Protein AF-A0A093ND47-F1 (afdb_monomer_lite)

Radius of gyration: 17.13 Å; chains: 1; bounding box: 49×24×52 Å

Secondary structure (DSSP, 8-state):
---PPPHHHHHHHHHHHHHHHHHHHHHHHHHTSTT-HHHHHIIIIIT--TTT-SHHHHHHHHHHHHHHHHHHHHHTT--THHHHHHHHHHHHHHHHHHHH-GGGGG-HHHHHHHHHHHHHHHHHHHHIIIIIHHHHHH--

Organism: Pygoscelis adeliae (NCBI:txid9238)

InterPro domains:
  IPR019498 MENTAL domain [PF10457] (6-139)
  IPR019498 MENTAL domain [PS51439] (5-140)
  IPR051869 StAR-related Lipid Transfer (STARD3) [PTHR46121] (2-140)

Sequence (140 aa):
KRKAISDVRRTFCLFVTFDLLFISLLWIIELNTKDGIQKNLENEIIKYNFKTSFFDIFVLAFFRFFVLLLAYAIVKLRHWWVIAVTTLVSSAFLIVKVILSELLTKGAFGYLLPIVSFVIAWLETWFLDFKVLTQEAEEE

Structure (mmCIF, N/CA/C/O backbone):
data_AF-A0A093ND47-F1
#
_entry.id   AF-A0A093ND47-F1
#
loop_
_atom_site.group_PDB
_atom_site.id
_atom_site.type_symbol
_atom_site.label_atom_id
_atom_site.label_alt_id
_atom_site.label_comp_id
_atom_site.label_asym_id
_atom_site.label_entity_id
_atom_site.label_seq_id
_atom_site.pdbx_PDB_ins_code
_atom_site.Cartn_x
_atom_site.Cartn_y
_atom_site.Cartn_z
_atom_site.occupancy
_atom_site.B_iso_or_equiv
_atom_site.auth_seq_id
_atom_site.auth_comp_id
_atom_site.auth_asym_id
_atom_site.auth_atom_id
_atom_site.pdbx_PDB_model_num
ATOM 1 N N . LYS A 1 1 ? 32.074 -8.043 -17.447 1.00 40.38 1 LYS A N 1
ATOM 2 C CA . LYS A 1 1 ? 31.545 -6.855 -16.728 1.00 40.38 1 LYS A CA 1
ATOM 3 C C . LYS A 1 1 ? 3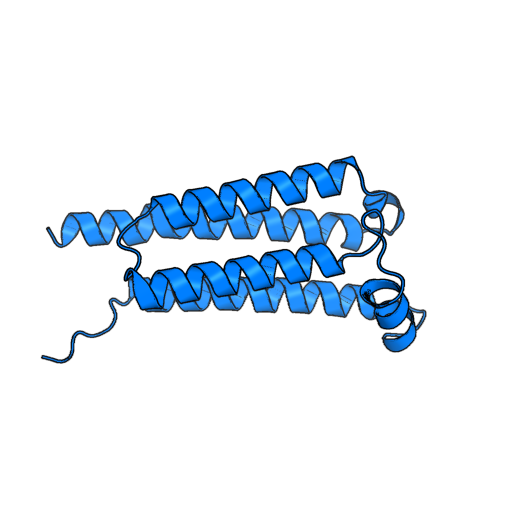0.308 -7.290 -15.949 1.00 40.38 1 LYS A C 1
ATOM 5 O O . LYS A 1 1 ? 29.340 -7.686 -16.586 1.00 40.38 1 LYS A O 1
ATOM 10 N N . ARG A 1 2 ? 30.353 -7.333 -14.607 1.00 41.53 2 ARG A N 1
ATOM 11 C CA . ARG A 1 2 ? 29.147 -7.597 -13.796 1.00 41.53 2 ARG A CA 1
ATOM 12 C C . ARG A 1 2 ? 28.144 -6.504 -14.164 1.00 41.53 2 ARG A C 1
ATOM 14 O O . ARG A 1 2 ? 28.503 -5.337 -14.047 1.00 41.53 2 ARG A O 1
ATOM 21 N N . LYS A 1 3 ? 26.967 -6.862 -14.686 1.00 48.31 3 LYS A N 1
ATOM 22 C CA . LYS A 1 3 ? 25.881 -5.900 -14.903 1.00 48.31 3 LYS A CA 1
ATOM 23 C C . LYS A 1 3 ? 25.541 -5.336 -13.528 1.00 48.31 3 LYS A C 1
ATOM 25 O O . LYS A 1 3 ? 24.894 -6.019 -12.739 1.00 48.31 3 LYS A O 1
ATOM 30 N N . ALA A 1 4 ? 26.079 -4.161 -13.211 1.00 49.47 4 ALA A N 1
ATOM 31 C CA . ALA A 1 4 ? 25.632 -3.399 -12.065 1.00 49.47 4 ALA A CA 1
ATOM 32 C C . ALA A 1 4 ? 24.121 -3.234 -12.242 1.00 49.47 4 ALA A C 1
ATOM 34 O O . ALA A 1 4 ? 23.652 -2.928 -13.339 1.00 49.47 4 ALA A O 1
ATOM 35 N N . ILE A 1 5 ? 23.353 -3.558 -11.206 1.00 56.06 5 ILE A N 1
ATOM 36 C CA . ILE A 1 5 ? 21.947 -3.174 -11.167 1.00 56.06 5 ILE A CA 1
ATOM 37 C C . ILE A 1 5 ? 21.921 -1.666 -11.441 1.00 56.06 5 ILE A C 1
ATOM 39 O O . ILE A 1 5 ? 22.585 -0.929 -10.718 1.00 56.06 5 ILE A O 1
ATOM 43 N N . SER A 1 6 ? 21.214 -1.244 -12.496 1.00 65.81 6 SER A N 1
ATOM 44 C CA . SER A 1 6 ? 21.048 0.176 -12.834 1.00 65.81 6 SER A CA 1
ATOM 45 C C . SER A 1 6 ? 20.580 0.936 -11.587 1.00 65.81 6 SER A C 1
ATOM 47 O O . SER A 1 6 ? 19.706 0.443 -10.866 1.00 65.81 6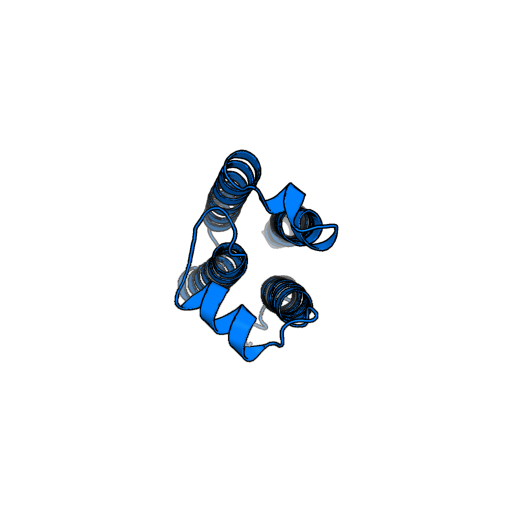 SER A O 1
ATOM 49 N N . ASP A 1 7 ? 21.180 2.090 -11.284 1.00 65.94 7 ASP A N 1
ATOM 50 C CA . ASP A 1 7 ? 20.918 2.862 -10.055 1.00 65.94 7 ASP A CA 1
ATOM 51 C C . ASP A 1 7 ? 19.428 3.190 -9.863 1.00 65.94 7 ASP A C 1
ATOM 53 O O . ASP A 1 7 ? 18.912 3.273 -8.743 1.00 65.94 7 ASP A O 1
ATOM 57 N N . VAL A 1 8 ? 18.700 3.238 -10.971 1.00 67.25 8 VAL A N 1
ATOM 58 C CA . VAL A 1 8 ? 17.248 3.358 -11.051 1.00 67.25 8 VAL A CA 1
ATOM 59 C C . VAL A 1 8 ? 16.522 2.231 -10.308 1.00 67.25 8 VAL A C 1
ATOM 61 O O . VAL A 1 8 ? 15.604 2.466 -9.525 1.00 67.25 8 VAL A O 1
ATOM 64 N N . ARG A 1 9 ? 16.979 0.991 -10.481 1.00 71.31 9 ARG A N 1
ATOM 65 C CA . ARG A 1 9 ? 16.365 -0.221 -9.915 1.00 71.31 9 ARG A CA 1
ATOM 66 C C . ARG A 1 9 ? 16.595 -0.338 -8.414 1.00 71.31 9 ARG A C 1
ATOM 68 O O . ARG A 1 9 ? 15.719 -0.800 -7.687 1.00 71.31 9 ARG A O 1
ATOM 75 N N . ARG A 1 10 ? 17.766 0.102 -7.942 1.00 75.62 10 ARG A N 1
ATOM 76 C CA . ARG A 1 10 ? 18.056 0.210 -6.504 1.00 75.62 10 ARG A CA 1
ATOM 77 C C . ARG A 1 10 ? 17.146 1.238 -5.853 1.00 75.62 10 ARG A C 1
ATOM 79 O O . ARG A 1 10 ? 16.608 0.968 -4.786 1.00 75.62 10 ARG A O 1
ATOM 86 N N . THR A 1 11 ? 16.947 2.371 -6.518 1.00 79.12 11 THR A N 1
ATOM 87 C CA . THR A 1 11 ? 16.075 3.432 -6.013 1.00 79.12 11 THR A CA 1
ATOM 88 C C . THR A 1 11 ? 14.612 2.988 -5.995 1.00 79.12 11 THR A C 1
ATOM 90 O O . THR A 1 11 ? 13.933 3.212 -5.001 1.00 79.12 11 THR A O 1
ATOM 93 N N . PHE A 1 12 ? 14.154 2.261 -7.021 1.00 77.75 12 PHE A N 1
ATOM 94 C CA . PHE A 1 12 ? 12.817 1.661 -7.047 1.00 77.75 12 PHE A CA 1
ATOM 95 C C . PHE A 1 12 ? 12.599 0.653 -5.912 1.00 77.75 12 PHE A C 1
ATOM 97 O O . PHE A 1 12 ? 11.641 0.773 -5.157 1.00 77.75 12 PHE A O 1
ATOM 104 N N . CYS A 1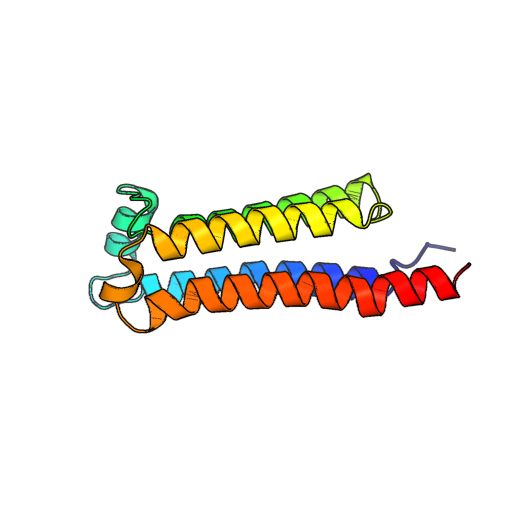 13 ? 13.507 -0.313 -5.739 1.00 79.81 13 CYS A N 1
ATOM 105 C CA . CYS A 1 13 ? 13.399 -1.303 -4.663 1.00 79.81 13 CYS A CA 1
ATOM 106 C C . CYS A 1 13 ? 13.425 -0.645 -3.274 1.00 79.81 13 CYS A C 1
ATOM 108 O O . CYS A 1 13 ? 12.659 -1.022 -2.388 1.00 79.81 13 CYS A O 1
ATOM 110 N N . LEU A 1 14 ? 14.267 0.377 -3.094 1.00 84.31 14 LEU A N 1
ATOM 111 C CA . LEU A 1 14 ? 14.309 1.162 -1.864 1.00 84.31 14 LEU A CA 1
ATOM 112 C C . LEU A 1 14 ? 12.979 1.879 -1.615 1.00 84.31 14 LEU A C 1
ATOM 114 O O . LEU A 1 14 ? 12.495 1.862 -0.489 1.00 84.31 14 LEU A O 1
ATOM 118 N N . PHE A 1 15 ? 12.368 2.448 -2.653 1.00 83.50 15 PHE A N 1
ATOM 119 C CA . PHE A 1 15 ? 11.086 3.137 -2.547 1.00 83.50 15 PHE A CA 1
ATOM 120 C C . PHE A 1 15 ? 9.936 2.178 -2.206 1.00 83.50 15 PHE A C 1
ATOM 122 O O . PHE A 1 15 ? 9.180 2.439 -1.277 1.00 83.50 15 PHE A O 1
ATOM 129 N N . VAL A 1 16 ? 9.861 1.028 -2.879 1.00 83.50 16 VAL A N 1
ATOM 130 C CA . VAL A 1 16 ? 8.856 -0.017 -2.609 1.00 83.50 16 VAL A CA 1
ATOM 131 C C . VAL A 1 16 ? 9.032 -0.609 -1.202 1.00 83.50 16 VAL A C 1
ATOM 133 O O . VAL A 1 16 ? 8.062 -0.892 -0.505 1.00 83.50 16 VAL A O 1
ATOM 136 N N . THR A 1 17 ? 10.275 -0.749 -0.731 1.00 87.81 17 THR A N 1
ATOM 137 C CA . THR A 1 17 ? 10.553 -1.153 0.660 1.00 87.81 17 THR A CA 1
ATOM 138 C C . THR A 1 17 ? 10.140 -0.064 1.651 1.00 87.81 17 THR A C 1
ATOM 140 O O . THR A 1 17 ? 9.578 -0.366 2.703 1.00 87.81 17 THR A O 1
ATOM 143 N N . PHE A 1 18 ? 10.411 1.203 1.328 1.00 87.94 18 PHE A N 1
ATOM 144 C CA . PHE A 1 18 ? 10.022 2.344 2.150 1.00 87.94 18 PHE A CA 1
ATOM 145 C C . PHE A 1 18 ? 8.501 2.438 2.298 1.00 87.94 18 PHE A C 1
ATOM 147 O O . PHE A 1 18 ? 8.034 2.649 3.411 1.00 87.94 18 PHE A O 1
ATOM 154 N N . ASP A 1 19 ? 7.741 2.212 1.225 1.00 88.31 19 ASP A N 1
ATOM 155 C CA . ASP A 1 19 ? 6.280 2.143 1.266 1.00 88.31 19 ASP A CA 1
ATOM 156 C C . ASP A 1 19 ? 5.781 1.118 2.297 1.00 88.31 19 ASP A C 1
ATOM 158 O O . ASP A 1 19 ? 5.048 1.476 3.223 1.00 88.31 19 ASP A O 1
ATOM 162 N N . LEU A 1 20 ? 6.248 -0.133 2.201 1.00 90.50 20 LEU A N 1
ATOM 163 C CA . LEU A 1 20 ? 5.862 -1.186 3.140 1.00 90.50 20 LEU A CA 1
ATOM 164 C C . LEU A 1 20 ? 6.197 -0.794 4.582 1.00 90.50 20 LEU A C 1
ATOM 166 O O . LEU A 1 20 ? 5.354 -0.933 5.469 1.00 90.50 20 LEU A O 1
ATOM 170 N N . LEU A 1 21 ? 7.410 -0.291 4.828 1.00 90.81 21 LEU A N 1
ATOM 171 C CA . LEU A 1 21 ? 7.839 0.124 6.164 1.00 90.81 21 LEU A CA 1
ATOM 172 C C . LEU A 1 21 ? 7.009 1.296 6.694 1.00 90.81 21 LEU A C 1
ATOM 174 O O . LEU A 1 21 ? 6.660 1.308 7.873 1.00 90.81 21 LEU A O 1
ATOM 178 N N . PHE A 1 22 ? 6.664 2.259 5.842 1.00 89.62 22 PHE A N 1
ATOM 179 C CA . PHE A 1 22 ? 5.908 3.439 6.241 1.00 89.62 22 PHE A CA 1
ATOM 180 C C . PHE A 1 22 ? 4.452 3.100 6.568 1.00 89.62 22 PHE A C 1
ATOM 182 O O . PHE A 1 22 ? 3.947 3.515 7.611 1.00 89.62 22 PHE A O 1
ATOM 189 N N . ILE A 1 23 ? 3.799 2.277 5.741 1.00 89.12 23 ILE A N 1
ATOM 190 C CA . ILE A 1 23 ? 2.448 1.775 6.025 1.00 89.12 23 ILE A CA 1
ATOM 191 C C . ILE A 1 23 ? 2.446 0.908 7.286 1.00 89.12 23 ILE A C 1
ATOM 193 O O . ILE A 1 23 ? 1.570 1.077 8.132 1.00 89.12 23 ILE A O 1
ATOM 197 N N . SER A 1 24 ? 3.455 0.049 7.466 1.00 89.44 24 SER A N 1
ATOM 198 C CA . SER A 1 24 ? 3.622 -0.742 8.695 1.00 89.44 24 SER A CA 1
ATOM 199 C C . SER A 1 24 ? 3.752 0.145 9.929 1.00 89.44 24 SER A C 1
ATOM 201 O O . SER A 1 24 ? 3.124 -0.119 10.949 1.00 89.44 24 SER A O 1
ATOM 203 N N . LEU A 1 25 ? 4.555 1.208 9.846 1.00 89.56 25 LEU A N 1
ATOM 204 C CA . LEU A 1 25 ? 4.769 2.136 10.951 1.00 89.56 25 LEU A CA 1
ATOM 205 C C . LEU A 1 25 ? 3.466 2.845 11.336 1.00 89.56 25 LEU A C 1
ATOM 207 O O . LEU A 1 25 ? 3.113 2.866 12.512 1.00 89.56 25 LEU A O 1
ATOM 211 N N . LEU A 1 26 ? 2.736 3.389 10.358 1.00 87.19 26 LEU A N 1
ATOM 212 C CA . LEU A 1 26 ? 1.452 4.052 10.603 1.00 87.19 26 LEU A CA 1
ATOM 213 C C . LEU A 1 26 ? 0.416 3.092 11.195 1.00 87.19 26 LEU A C 1
ATOM 215 O O . LEU A 1 26 ? -0.311 3.462 12.114 1.00 87.19 26 LEU A O 1
ATOM 219 N N . TRP A 1 27 ? 0.393 1.853 10.711 1.00 87.44 27 TRP A N 1
ATOM 220 C CA . TRP A 1 27 ? -0.465 0.796 11.231 1.00 87.44 27 TRP A CA 1
ATOM 221 C C . TRP A 1 27 ? -0.141 0.448 12.694 1.00 87.44 27 TRP A C 1
ATOM 223 O O . TRP A 1 27 ? -1.033 0.405 13.538 1.00 87.44 27 TRP A O 1
ATOM 233 N N . ILE A 1 28 ? 1.143 0.299 13.034 1.00 85.19 28 ILE A N 1
ATOM 234 C CA . ILE A 1 28 ? 1.594 0.051 14.413 1.00 85.19 28 ILE A CA 1
ATOM 235 C C . ILE A 1 28 ? 1.265 1.234 15.340 1.00 85.19 28 ILE A C 1
ATOM 237 O O . ILE A 1 28 ? 0.916 1.020 16.502 1.00 85.19 28 ILE A O 1
ATOM 241 N N . ILE A 1 29 ? 1.362 2.475 14.854 1.00 84.56 29 ILE A N 1
ATOM 242 C CA . ILE A 1 29 ? 0.995 3.670 15.631 1.00 84.56 29 ILE A CA 1
ATOM 243 C C . ILE A 1 29 ? -0.505 3.667 15.952 1.00 84.56 29 ILE A C 1
ATOM 245 O O . ILE A 1 29 ? -0.873 3.924 17.097 1.00 84.56 29 ILE A O 1
ATOM 249 N N . GLU A 1 30 ? -1.360 3.317 14.990 1.00 81.38 30 GLU A N 1
ATOM 250 C CA . GLU A 1 30 ? -2.808 3.192 15.215 1.00 81.38 30 GLU A CA 1
ATOM 251 C C . GLU A 1 30 ? -3.131 2.094 16.244 1.00 81.38 30 GLU A C 1
ATOM 253 O O . GLU A 1 30 ? -3.944 2.277 17.159 1.00 81.38 30 GLU A O 1
ATOM 258 N N . LEU A 1 31 ? -2.414 0.970 16.170 1.00 81.25 31 LEU A N 1
ATOM 259 C CA . LEU A 1 31 ? -2.502 -0.111 17.150 1.00 81.25 31 LEU A CA 1
ATOM 260 C C . LEU A 1 31 ? -2.069 0.313 18.562 1.00 81.25 31 LEU A C 1
ATOM 262 O O . LEU A 1 31 ? -2.563 -0.254 19.538 1.00 81.25 31 LEU A O 1
ATOM 266 N N . ASN A 1 32 ? -1.188 1.310 18.692 1.00 82.38 32 ASN A N 1
ATOM 267 C CA . ASN A 1 32 ? -0.682 1.824 19.970 1.00 82.38 32 ASN A CA 1
ATOM 268 C C . ASN A 1 32 ? -1.678 2.731 20.723 1.00 82.38 32 ASN A C 1
ATOM 270 O O . ASN A 1 32 ? -1.345 3.296 21.763 1.00 82.38 32 ASN A O 1
ATOM 274 N N . THR A 1 33 ? -2.913 2.868 20.243 1.00 76.50 33 THR A N 1
ATOM 275 C CA . THR A 1 33 ? -3.965 3.594 20.966 1.00 76.50 33 THR A CA 1
ATOM 276 C C . THR A 1 33 ? -4.285 2.976 22.344 1.00 76.50 33 THR A C 1
ATOM 278 O O . THR A 1 33 ? -3.874 1.864 22.686 1.00 76.50 33 THR A O 1
ATOM 281 N N . LYS A 1 34 ? -4.987 3.755 23.184 1.00 57.00 34 LYS A N 1
ATOM 282 C CA . LYS A 1 34 ? -5.037 3.649 24.661 1.00 57.00 34 LYS A CA 1
ATOM 283 C C . LYS A 1 34 ? -5.407 2.278 25.259 1.00 57.00 34 LYS A C 1
ATOM 285 O O . LYS A 1 34 ? -5.086 2.049 26.421 1.00 57.00 34 LYS A O 1
ATOM 290 N N . ASP A 1 35 ? -6.034 1.378 24.504 1.00 67.69 35 ASP A N 1
ATOM 291 C CA . ASP A 1 35 ? -6.521 0.079 24.999 1.00 67.69 35 ASP A CA 1
ATOM 292 C C . ASP A 1 35 ? -5.475 -1.054 24.964 1.00 67.69 35 ASP A C 1
ATOM 294 O O . ASP A 1 35 ? -5.739 -2.173 25.422 1.00 67.69 35 ASP A O 1
ATOM 298 N N . GLY A 1 36 ? -4.260 -0.752 24.493 1.00 75.50 36 GLY A N 1
ATOM 299 C CA . GLY A 1 36 ? -3.115 -1.658 24.486 1.00 75.50 36 GLY A CA 1
ATOM 300 C C . GLY A 1 36 ? -2.972 -2.443 23.180 1.00 75.50 36 GLY A C 1
ATOM 301 O O . GLY A 1 36 ? -3.934 -2.999 22.647 1.00 75.50 36 GLY A O 1
ATOM 302 N N . ILE A 1 37 ? -1.726 -2.541 22.703 1.00 80.00 37 ILE A N 1
ATOM 303 C CA . ILE A 1 37 ? -1.374 -3.094 21.382 1.00 80.00 37 ILE A CA 1
ATOM 304 C C . ILE A 1 37 ? -1.955 -4.497 21.175 1.00 80.00 37 ILE A C 1
ATOM 306 O O . ILE A 1 37 ? -2.496 -4.786 20.116 1.00 80.00 37 ILE A O 1
ATOM 310 N N . GLN A 1 38 ? -1.885 -5.369 22.185 1.00 78.31 38 GLN A N 1
ATOM 311 C CA . GLN A 1 38 ? -2.300 -6.768 22.048 1.00 78.31 38 GLN A CA 1
ATOM 312 C C . GLN A 1 38 ? -3.808 -6.922 21.797 1.00 78.31 38 GLN A C 1
ATOM 314 O O . GLN A 1 38 ? -4.200 -7.719 20.949 1.00 78.31 38 GLN A O 1
ATOM 319 N N . LYS A 1 39 ? -4.653 -6.141 22.484 1.00 78.12 39 LYS A N 1
ATOM 320 C CA . LYS A 1 39 ? -6.114 -6.186 22.297 1.00 78.12 39 LYS A CA 1
ATOM 321 C C . LYS A 1 39 ? -6.528 -5.591 20.956 1.00 78.12 39 LYS A C 1
ATOM 323 O O . LYS A 1 39 ? -7.417 -6.126 20.296 1.00 78.12 39 LYS A O 1
ATOM 328 N N . ASN A 1 40 ? -5.877 -4.506 20.545 1.00 79.56 40 ASN A N 1
ATOM 329 C CA . ASN A 1 40 ? -6.124 -3.897 19.243 1.00 79.56 40 ASN A CA 1
ATOM 330 C C . ASN A 1 40 ? -5.680 -4.808 18.100 1.00 79.56 40 ASN A C 1
ATOM 332 O O . ASN A 1 40 ? -6.416 -4.960 17.132 1.00 79.56 40 ASN A O 1
ATOM 336 N N . LEU A 1 41 ? -4.540 -5.479 18.251 1.00 80.38 41 LEU A N 1
ATOM 337 C CA . LEU A 1 41 ? -4.021 -6.424 17.268 1.00 80.38 41 LEU A CA 1
ATOM 338 C C . LEU A 1 41 ? -4.910 -7.669 17.154 1.00 80.38 41 LEU A C 1
ATOM 340 O O . LEU A 1 41 ? -5.217 -8.108 16.050 1.00 80.38 41 LEU A O 1
ATOM 344 N N . GLU A 1 42 ? -5.397 -8.202 18.277 1.00 80.62 42 GLU A N 1
ATOM 345 C CA . GLU A 1 42 ? -6.398 -9.272 18.272 1.00 80.62 42 GLU A CA 1
ATOM 346 C C . GLU A 1 42 ? -7.697 -8.818 17.589 1.00 80.62 42 GLU A C 1
ATOM 348 O O . GLU A 1 42 ? -8.249 -9.537 16.758 1.00 80.62 42 GLU A O 1
ATOM 353 N N . ASN A 1 43 ? -8.172 -7.601 17.848 1.00 78.62 43 ASN A N 1
ATOM 354 C CA . ASN A 1 43 ? -9.366 -7.098 17.175 1.00 78.62 43 ASN A CA 1
ATOM 355 C C . ASN A 1 43 ? -9.149 -6.844 15.675 1.00 78.62 43 ASN A C 1
ATOM 357 O O . ASN A 1 43 ? -10.062 -7.075 14.889 1.00 78.62 43 ASN A O 1
ATOM 361 N N . GLU A 1 44 ? -7.969 -6.394 15.256 1.00 80.12 44 GLU A N 1
ATOM 362 C CA . GLU A 1 44 ? -7.689 -6.133 13.844 1.00 80.12 44 GLU A CA 1
ATOM 363 C C . GLU A 1 44 ? -7.424 -7.389 13.018 1.00 80.12 44 GLU A C 1
ATOM 365 O O . GLU A 1 44 ? -7.848 -7.438 11.860 1.00 80.12 44 GLU A O 1
ATOM 370 N N . ILE A 1 45 ? -6.734 -8.379 13.595 1.00 81.44 45 ILE A N 1
ATOM 371 C CA . ILE A 1 45 ? -6.317 -9.603 12.900 1.00 81.44 45 ILE A CA 1
ATOM 372 C C . ILE A 1 45 ? -7.316 -10.740 13.139 1.00 81.44 45 ILE A C 1
ATOM 374 O O . ILE A 1 45 ? -7.738 -11.393 12.189 1.00 81.44 45 ILE A O 1
ATOM 378 N N . ILE A 1 46 ? -7.706 -10.993 14.394 1.00 77.81 46 ILE A N 1
ATOM 379 C CA . ILE A 1 46 ? -8.561 -12.137 14.764 1.00 77.81 46 ILE A CA 1
ATOM 380 C C . ILE A 1 46 ? -10.042 -11.783 14.602 1.00 77.81 46 ILE A C 1
ATOM 382 O O . ILE A 1 46 ? -10.795 -12.563 14.024 1.00 77.81 46 ILE A O 1
ATOM 386 N N . LYS A 1 47 ? -10.473 -10.594 15.046 1.00 80.19 47 LYS A N 1
ATOM 387 C CA . LYS A 1 47 ? -11.838 -10.081 14.792 1.00 80.19 47 LYS A CA 1
ATOM 388 C C . LYS A 1 47 ? -11.887 -9.160 13.579 1.00 80.19 47 LYS A C 1
ATOM 390 O O . LYS A 1 47 ? -12.582 -8.141 13.585 1.00 80.19 47 LYS A O 1
ATOM 395 N N . TYR A 1 48 ? -11.143 -9.543 12.547 1.00 78.75 48 TYR A N 1
ATOM 396 C CA . TYR A 1 48 ? -11.031 -8.791 11.313 1.00 78.75 48 TYR A CA 1
ATOM 397 C C . TYR A 1 48 ? -12.411 -8.384 10.779 1.00 78.75 48 TYR A C 1
ATOM 399 O O . TYR A 1 48 ? -13.280 -9.220 10.521 1.00 78.75 48 TYR A O 1
ATOM 407 N N . ASN A 1 49 ? -12.599 -7.079 10.593 1.00 78.00 49 ASN A N 1
ATOM 408 C CA . ASN A 1 49 ? -13.786 -6.519 9.970 1.00 78.00 49 ASN A CA 1
ATOM 409 C C . ASN A 1 49 ? -13.365 -5.535 8.880 1.00 78.00 49 ASN A C 1
ATOM 411 O O . ASN A 1 49 ? -12.709 -4.528 9.155 1.00 78.00 49 ASN A O 1
ATOM 415 N N . PHE A 1 50 ? -13.805 -5.802 7.651 1.00 74.00 50 PHE A N 1
ATOM 416 C CA . PHE A 1 50 ? -13.503 -4.987 6.475 1.00 74.00 50 PHE A CA 1
ATOM 417 C C . PHE A 1 50 ? -13.935 -3.518 6.627 1.00 74.00 50 PHE A C 1
ATOM 419 O O . PHE A 1 50 ? -13.396 -2.657 5.948 1.00 74.00 50 PHE A O 1
ATOM 426 N N . LYS A 1 51 ? -14.869 -3.173 7.520 1.00 72.31 51 LYS A N 1
ATOM 427 C CA . LYS A 1 51 ? -15.280 -1.771 7.718 1.00 72.31 51 LYS A CA 1
ATOM 428 C C . LYS A 1 51 ? -14.418 -0.981 8.696 1.00 72.31 51 LYS A C 1
ATOM 430 O O . LYS A 1 51 ? -14.501 0.243 8.709 1.00 72.31 51 LYS A O 1
ATOM 435 N N . THR A 1 52 ? -13.663 -1.654 9.560 1.00 71.50 52 THR A N 1
ATOM 436 C CA . THR A 1 52 ? -13.027 -1.000 10.714 1.00 71.50 52 THR A CA 1
ATOM 437 C C . THR A 1 52 ? -11.564 -1.370 10.914 1.00 71.50 52 THR A C 1
ATOM 439 O O . THR A 1 52 ? -10.868 -0.610 11.582 1.00 71.50 52 THR A O 1
ATOM 442 N N . SER A 1 53 ? -11.090 -2.494 10.376 1.00 80.56 53 SER A N 1
ATOM 443 C CA . SER A 1 53 ? -9.684 -2.905 10.469 1.00 80.56 53 SER A CA 1
ATOM 444 C C . SER A 1 53 ? -8.822 -2.148 9.454 1.00 80.56 53 SER A C 1
ATOM 446 O O . SER A 1 53 ? -9.290 -1.854 8.351 1.00 80.56 53 SER A O 1
ATOM 448 N N . PHE A 1 54 ? -7.583 -1.813 9.817 1.00 81.75 54 PHE A N 1
ATOM 449 C CA . PHE A 1 54 ? -6.568 -1.273 8.906 1.00 81.75 54 PHE A CA 1
ATOM 450 C C . PHE A 1 54 ? -5.606 -2.354 8.404 1.00 81.75 54 PHE A C 1
ATOM 452 O O . PHE A 1 54 ? -4.804 -2.090 7.505 1.00 81.75 54 PHE A O 1
ATOM 459 N N . PHE A 1 55 ? -5.712 -3.575 8.934 1.00 84.94 55 PHE A N 1
ATOM 460 C CA . PHE A 1 55 ? -4.876 -4.710 8.553 1.00 84.94 55 PHE A CA 1
ATOM 461 C C . PHE A 1 55 ? -4.882 -4.966 7.040 1.00 84.94 55 PHE A C 1
ATOM 463 O O . PHE A 1 55 ? -3.854 -5.268 6.448 1.00 84.94 55 PHE A O 1
ATOM 470 N N . ASP A 1 56 ? -6.017 -4.770 6.379 1.00 87.94 56 ASP A N 1
ATOM 471 C CA . ASP A 1 56 ? -6.182 -4.912 4.935 1.00 87.94 56 ASP A CA 1
ATOM 472 C C . ASP A 1 56 ? -5.342 -3.911 4.131 1.00 87.94 56 ASP A C 1
ATOM 474 O O . ASP A 1 56 ? -4.867 -4.253 3.052 1.00 87.94 56 ASP A O 1
ATOM 478 N N . ILE A 1 57 ? -5.120 -2.697 4.646 1.00 87.19 57 ILE A N 1
ATOM 479 C CA . ILE A 1 57 ? -4.248 -1.701 4.001 1.00 87.19 57 ILE A CA 1
ATOM 480 C C . ILE A 1 57 ? -2.786 -2.144 4.118 1.00 87.19 57 ILE A C 1
ATOM 482 O O . ILE A 1 57 ? -2.035 -2.060 3.147 1.00 87.19 57 ILE A O 1
ATOM 486 N N . PHE A 1 58 ? -2.391 -2.676 5.278 1.00 89.12 58 PHE A N 1
ATOM 487 C CA . PHE A 1 58 ? -1.068 -3.273 5.458 1.00 89.12 58 PHE A CA 1
ATOM 488 C C . PHE A 1 58 ? -0.867 -4.493 4.544 1.00 89.12 58 PHE A C 1
ATOM 490 O O . PHE A 1 58 ? 0.149 -4.585 3.856 1.00 89.12 58 PHE A O 1
ATOM 497 N N . VAL A 1 59 ? -1.848 -5.398 4.468 1.00 89.62 59 VAL A N 1
ATOM 498 C CA . VAL A 1 59 ? -1.809 -6.566 3.573 1.00 89.62 59 VAL A CA 1
ATOM 499 C C . VAL A 1 59 ? -1.730 -6.136 2.110 1.00 89.62 59 VAL A C 1
ATOM 501 O O . VAL A 1 59 ? -0.970 -6.731 1.350 1.00 89.62 59 VAL A O 1
ATOM 504 N N . LEU A 1 60 ? -2.455 -5.087 1.711 1.00 89.69 60 LEU A N 1
ATOM 505 C CA . LEU A 1 60 ? -2.372 -4.522 0.366 1.00 89.69 60 LEU A CA 1
ATOM 506 C C . LEU A 1 60 ? -0.960 -4.002 0.060 1.00 89.69 60 LEU A C 1
ATOM 508 O O . LEU A 1 60 ? -0.408 -4.324 -0.993 1.00 89.69 60 LEU A O 1
ATOM 512 N N . ALA A 1 61 ? -0.354 -3.247 0.982 1.00 87.94 61 ALA A N 1
ATOM 513 C CA . ALA A 1 61 ? 1.014 -2.753 0.836 1.00 87.94 61 ALA A CA 1
ATOM 514 C C . ALA A 1 61 ? 2.029 -3.906 0.757 1.00 87.94 61 ALA A C 1
ATOM 516 O O . ALA A 1 61 ? 2.902 -3.907 -0.109 1.00 87.94 61 ALA A O 1
ATOM 517 N N . PHE A 1 62 ? 1.870 -4.940 1.589 1.00 90.12 62 PHE A N 1
ATOM 518 C CA . PHE A 1 62 ? 2.700 -6.145 1.548 1.00 90.12 62 PHE A CA 1
ATOM 519 C C . PHE A 1 62 ? 2.553 -6.911 0.230 1.00 90.12 62 PHE A C 1
ATOM 521 O O . PHE A 1 62 ? 3.548 -7.316 -0.372 1.00 90.12 62 PHE A O 1
ATOM 528 N N . PHE A 1 63 ? 1.322 -7.083 -0.250 1.00 90.25 63 PHE A N 1
ATOM 529 C CA . PHE A 1 63 ? 1.053 -7.740 -1.521 1.00 90.25 63 PHE A CA 1
ATOM 530 C C . PHE A 1 63 ? 1.680 -6.968 -2.682 1.00 90.25 63 PHE A C 1
ATOM 532 O O . PHE A 1 63 ? 2.364 -7.561 -3.513 1.00 90.25 63 PHE A O 1
ATOM 539 N N . ARG A 1 64 ? 1.518 -5.641 -2.711 1.00 87.69 64 ARG A N 1
ATOM 540 C CA . ARG A 1 64 ? 2.154 -4.778 -3.710 1.00 87.69 64 ARG A CA 1
ATOM 541 C C . ARG A 1 64 ? 3.676 -4.894 -3.664 1.00 87.69 64 ARG A C 1
ATOM 543 O O . ARG A 1 64 ? 4.284 -5.131 -4.706 1.00 87.69 64 ARG A O 1
ATOM 550 N N . PHE A 1 65 ? 4.278 -4.804 -2.477 1.00 88.50 65 PHE A N 1
ATOM 551 C CA . PHE A 1 65 ? 5.715 -5.004 -2.281 1.00 88.50 65 PHE A CA 1
ATOM 552 C C . PHE A 1 65 ? 6.175 -6.343 -2.869 1.00 88.50 65 PHE A C 1
ATOM 554 O O . PHE A 1 65 ? 7.120 -6.395 -3.658 1.00 88.50 65 PHE A O 1
ATOM 561 N N . PHE A 1 66 ? 5.467 -7.425 -2.543 1.00 89.75 66 PHE A N 1
ATOM 562 C CA . PHE A 1 66 ? 5.803 -8.766 -3.000 1.00 89.75 66 PHE A CA 1
ATOM 563 C C . PHE A 1 66 ? 5.667 -8.921 -4.520 1.00 89.75 66 PHE A C 1
ATOM 565 O O . PHE A 1 66 ? 6.579 -9.436 -5.167 1.00 89.75 66 PHE A O 1
ATOM 572 N N . VAL A 1 67 ? 4.568 -8.438 -5.111 1.00 87.69 67 VAL A N 1
ATOM 573 C CA . VAL A 1 67 ? 4.330 -8.501 -6.562 1.00 87.69 67 VAL A CA 1
ATOM 574 C C . VAL A 1 67 ? 5.374 -7.694 -7.325 1.00 87.69 67 VAL A C 1
ATOM 576 O O . VAL A 1 67 ? 5.919 -8.197 -8.306 1.00 87.69 67 VAL A O 1
ATOM 579 N N . LEU A 1 68 ? 5.704 -6.481 -6.875 1.00 84.62 68 LEU A N 1
ATOM 580 C CA . LEU A 1 68 ? 6.710 -5.638 -7.524 1.00 84.62 68 LEU A CA 1
ATOM 581 C C . LEU A 1 68 ? 8.118 -6.235 -7.403 1.00 84.62 68 LEU A C 1
ATOM 583 O O . LEU A 1 68 ? 8.873 -6.227 -8.378 1.00 84.62 68 LEU A O 1
ATOM 587 N N . LEU A 1 69 ? 8.463 -6.822 -6.254 1.00 84.88 69 LEU A N 1
ATOM 588 C CA . LEU A 1 69 ? 9.741 -7.509 -6.055 1.00 84.88 69 LEU A CA 1
ATOM 589 C C . LEU A 1 69 ? 9.856 -8.772 -6.925 1.00 84.88 69 LEU A C 1
ATOM 591 O O . LEU A 1 69 ? 10.910 -9.047 -7.502 1.00 84.88 69 LEU A O 1
ATOM 595 N N . LEU A 1 70 ? 8.769 -9.531 -7.059 1.00 84.94 70 LEU A N 1
ATOM 596 C CA . LEU A 1 70 ? 8.729 -10.748 -7.866 1.00 84.94 70 LEU A CA 1
ATOM 597 C C . LEU A 1 70 ? 8.731 -10.426 -9.368 1.00 84.94 70 LEU A C 1
ATOM 599 O O . LEU A 1 70 ? 9.489 -11.030 -10.129 1.00 84.94 70 LEU A O 1
ATOM 603 N N . ALA A 1 71 ? 7.973 -9.412 -9.791 1.00 81.19 71 ALA A N 1
ATOM 604 C CA . ALA A 1 71 ? 8.023 -8.871 -11.148 1.00 81.19 71 ALA A CA 1
ATOM 605 C C . ALA A 1 71 ? 9.426 -8.350 -11.493 1.00 81.19 71 ALA A C 1
ATOM 607 O O . ALA A 1 71 ? 9.923 -8.570 -12.600 1.00 81.19 71 ALA A O 1
ATOM 608 N N . TYR A 1 72 ? 10.109 -7.727 -10.531 1.00 75.00 72 TYR A N 1
ATOM 609 C CA . TYR A 1 72 ? 11.505 -7.337 -10.673 1.00 75.00 72 TYR A CA 1
ATOM 610 C C . TYR A 1 72 ? 12.427 -8.550 -10.870 1.00 75.00 72 TYR A C 1
ATOM 612 O O . TYR A 1 72 ? 13.220 -8.568 -11.814 1.00 75.00 72 TYR A O 1
ATOM 620 N N . ALA A 1 73 ? 12.310 -9.574 -10.020 1.00 78.50 73 ALA A N 1
ATOM 621 C CA . ALA A 1 73 ? 13.167 -10.758 -10.064 1.00 78.50 73 ALA A CA 1
ATOM 622 C C . ALA A 1 73 ? 13.010 -11.562 -11.367 1.00 78.50 73 ALA A C 1
ATOM 624 O O . ALA A 1 73 ? 14.006 -12.021 -11.928 1.00 78.50 73 ALA A O 1
ATOM 625 N N . ILE A 1 74 ? 11.777 -11.707 -11.864 1.00 79.00 74 ILE A N 1
ATOM 626 C CA . ILE A 1 74 ? 11.465 -12.537 -13.036 1.00 79.00 74 ILE A CA 1
ATOM 627 C C . ILE A 1 74 ? 11.610 -11.750 -14.345 1.00 79.00 74 ILE A C 1
ATOM 629 O O . ILE A 1 74 ? 12.208 -12.236 -15.303 1.00 79.00 74 ILE A O 1
ATOM 633 N N . VAL A 1 75 ? 11.070 -10.529 -14.402 1.00 69.06 75 VAL A N 1
ATOM 634 C CA . VAL A 1 75 ? 10.846 -9.784 -15.656 1.00 69.06 75 VAL A CA 1
ATOM 635 C C . VAL A 1 75 ? 11.829 -8.617 -15.820 1.00 69.06 75 VAL A C 1
ATOM 637 O O . VAL A 1 75 ? 11.858 -7.974 -16.868 1.00 69.06 75 VAL A O 1
ATOM 640 N N . LYS A 1 76 ? 12.667 -8.326 -14.810 1.00 66.94 76 LYS A N 1
ATOM 641 C CA . LYS A 1 76 ? 13.572 -7.158 -14.780 1.00 66.94 76 LYS A CA 1
ATOM 642 C C . LYS A 1 76 ? 12.857 -5.830 -15.065 1.00 66.94 76 LYS A C 1
ATOM 644 O O . LYS A 1 76 ? 13.453 -4.954 -15.678 1.00 66.94 76 LYS A O 1
ATOM 649 N N . LEU A 1 77 ? 11.597 -5.698 -14.636 1.00 62.75 77 LEU A N 1
ATOM 650 C CA . LEU A 1 77 ? 10.741 -4.521 -14.877 1.00 62.75 77 LEU A CA 1
ATOM 651 C C . LEU A 1 77 ? 10.507 -4.174 -16.357 1.00 62.75 77 LEU A C 1
ATOM 653 O O . LEU A 1 77 ? 9.995 -3.103 -16.648 1.00 62.75 77 LEU A O 1
ATOM 657 N N . ARG A 1 78 ? 10.773 -5.095 -17.294 1.00 61.09 78 ARG A N 1
ATOM 658 C CA . ARG A 1 78 ? 10.615 -4.844 -18.739 1.00 61.09 78 ARG A CA 1
ATOM 659 C C . ARG A 1 78 ? 9.182 -4.480 -19.164 1.00 61.09 78 ARG A C 1
ATOM 661 O O . ARG A 1 78 ? 8.966 -4.011 -20.274 1.00 61.09 78 ARG A O 1
ATOM 668 N N . HIS A 1 79 ? 8.185 -4.740 -18.321 1.00 67.69 79 HIS A N 1
ATOM 669 C CA . HIS A 1 79 ? 6.784 -4.452 -18.614 1.00 67.69 79 HIS A CA 1
ATOM 670 C C . HIS A 1 79 ? 6.238 -3.414 -17.627 1.00 67.69 79 HIS A C 1
ATOM 672 O O . HIS A 1 79 ? 5.777 -3.764 -16.542 1.00 67.69 79 HIS A O 1
ATOM 678 N N . TRP A 1 80 ? 6.245 -2.144 -18.046 1.00 69.69 80 TRP A N 1
ATOM 679 C CA . TRP A 1 80 ? 5.669 -1.001 -17.317 1.00 69.69 80 TRP A CA 1
ATOM 680 C C . TRP A 1 80 ? 4.207 -1.224 -16.887 1.00 69.69 80 TRP A C 1
ATOM 682 O O . TRP A 1 80 ? 3.784 -0.783 -15.819 1.00 69.69 80 TRP A O 1
ATOM 692 N N . TRP A 1 81 ? 3.451 -2.008 -17.665 1.00 75.19 81 TRP A N 1
ATOM 693 C CA . TRP A 1 81 ? 2.054 -2.339 -17.374 1.00 75.19 81 TRP A CA 1
ATOM 694 C C . TRP A 1 81 ? 1.849 -3.044 -16.024 1.00 75.19 81 TRP A C 1
AT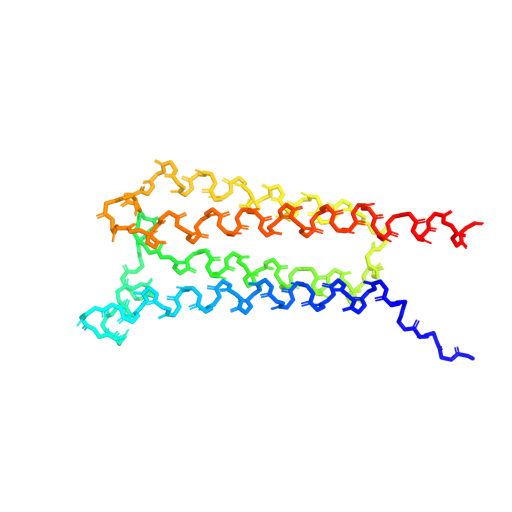OM 696 O O . TRP A 1 81 ? 0.810 -2.852 -15.402 1.00 75.19 81 TRP A O 1
ATOM 706 N N . VAL A 1 82 ? 2.829 -3.814 -15.527 1.00 77.75 82 VAL A N 1
ATOM 707 C CA . VAL A 1 82 ? 2.696 -4.504 -14.228 1.00 77.75 82 VAL A CA 1
ATOM 708 C C . VAL A 1 82 ? 2.511 -3.495 -13.097 1.00 77.75 82 VAL A C 1
ATOM 710 O O . VAL A 1 82 ? 1.648 -3.690 -12.245 1.00 77.75 82 VAL A O 1
ATOM 713 N N . ILE A 1 83 ? 3.261 -2.390 -13.131 1.00 76.56 83 ILE A N 1
ATOM 714 C CA . ILE A 1 83 ? 3.153 -1.330 -12.126 1.00 76.56 83 ILE A CA 1
ATOM 715 C C . ILE A 1 83 ? 1.810 -0.620 -12.256 1.00 76.56 83 ILE A C 1
ATOM 717 O O . ILE A 1 83 ? 1.090 -0.510 -11.267 1.00 76.56 83 ILE A O 1
ATOM 721 N N . ALA A 1 84 ? 1.427 -0.234 -13.477 1.00 81.25 84 ALA A N 1
ATOM 722 C CA . ALA A 1 84 ? 0.142 0.412 -13.735 1.00 81.25 84 ALA A CA 1
ATOM 723 C C . ALA A 1 84 ? -1.040 -0.424 -13.213 1.00 81.25 84 ALA A C 1
ATOM 725 O O . ALA A 1 84 ? -1.936 0.108 -12.559 1.00 81.25 84 ALA A O 1
ATOM 726 N N . VAL A 1 85 ? -1.017 -1.744 -13.428 1.00 84.31 85 VAL A N 1
ATOM 727 C CA . VAL A 1 85 ? -2.044 -2.661 -12.915 1.00 84.31 85 VAL A CA 1
ATOM 728 C C . VAL A 1 85 ? -2.023 -2.724 -11.396 1.00 84.31 85 VAL A C 1
ATOM 730 O O . VAL A 1 85 ? -3.077 -2.589 -10.779 1.00 84.31 85 VAL A O 1
ATOM 733 N N . THR A 1 86 ? -0.854 -2.899 -10.771 1.00 85.12 86 THR A N 1
ATOM 734 C CA . THR A 1 86 ? -0.774 -2.956 -9.304 1.00 85.12 86 THR A CA 1
ATOM 735 C C . THR A 1 86 ? -1.237 -1.657 -8.654 1.00 85.12 86 THR A C 1
ATOM 737 O O . THR A 1 86 ? -1.975 -1.703 -7.674 1.00 85.12 86 THR A O 1
ATOM 740 N N . THR A 1 87 ? -0.896 -0.502 -9.228 1.00 86.25 87 THR A N 1
ATOM 741 C CA . THR A 1 87 ? -1.344 0.805 -8.739 1.00 86.25 87 THR A CA 1
ATOM 742 C C . THR A 1 87 ? -2.844 0.977 -8.918 1.00 86.25 87 THR A C 1
ATOM 744 O O . THR A 1 87 ? -3.512 1.445 -7.996 1.00 86.25 87 THR A O 1
ATOM 747 N N . LEU A 1 88 ? -3.397 0.581 -10.068 1.00 87.50 88 LEU A N 1
ATOM 748 C CA . LEU A 1 88 ? -4.832 0.676 -10.334 1.00 87.50 88 LEU A CA 1
ATOM 749 C C . LEU A 1 88 ? -5.634 -0.208 -9.377 1.00 87.50 88 LEU A C 1
ATOM 751 O O . LEU A 1 88 ? -6.608 0.262 -8.791 1.00 87.50 88 LEU A O 1
ATOM 755 N N . VAL A 1 89 ? -5.203 -1.455 -9.171 1.00 88.38 89 VAL A N 1
ATOM 756 C CA . VAL A 1 89 ? -5.849 -2.392 -8.240 1.00 88.38 89 VAL A CA 1
ATOM 757 C C . VAL A 1 89 ? -5.780 -1.860 -6.810 1.00 88.38 89 VAL A C 1
ATOM 759 O O . VAL A 1 89 ? -6.810 -1.798 -6.139 1.00 88.38 89 VAL A O 1
ATOM 762 N N . SER A 1 90 ? -4.607 -1.404 -6.360 1.00 86.94 90 SER A N 1
ATOM 763 C CA . SER A 1 90 ? -4.442 -0.823 -5.024 1.00 86.94 90 SER A CA 1
ATOM 764 C C . SER A 1 90 ? -5.278 0.443 -4.834 1.00 86.94 90 SER A C 1
ATOM 766 O O . SER A 1 90 ? -5.947 0.596 -3.815 1.00 86.94 90 SER A O 1
ATOM 768 N N . SER A 1 91 ? -5.319 1.324 -5.834 1.00 86.50 91 SER A N 1
ATOM 769 C CA . SER A 1 91 ? -6.117 2.555 -5.791 1.00 86.50 91 SER A CA 1
ATOM 770 C C . SER A 1 91 ? -7.613 2.254 -5.730 1.00 86.50 91 SER A C 1
ATOM 772 O O . SER A 1 91 ? -8.318 2.813 -4.893 1.00 86.50 91 SER A O 1
ATOM 774 N N . ALA A 1 92 ? -8.103 1.342 -6.574 1.00 89.00 92 ALA A N 1
ATOM 775 C CA . ALA A 1 92 ? -9.503 0.933 -6.576 1.00 89.00 92 ALA A CA 1
ATOM 776 C C . ALA A 1 92 ? -9.901 0.303 -5.234 1.00 89.00 92 ALA A C 1
ATOM 778 O O . ALA A 1 92 ? -10.943 0.650 -4.678 1.00 89.00 92 ALA A O 1
ATOM 779 N N . PHE A 1 93 ? -9.047 -0.561 -4.679 1.00 88.50 93 PHE A N 1
ATOM 780 C CA . PHE A 1 93 ? -9.266 -1.159 -3.365 1.00 88.50 93 PHE A CA 1
ATOM 781 C C . PHE A 1 93 ? -9.368 -0.097 -2.263 1.00 88.50 93 PHE A C 1
ATOM 783 O O . PHE A 1 93 ? -10.310 -0.128 -1.473 1.00 88.50 93 PHE A O 1
ATOM 790 N N . LEU A 1 94 ? -8.448 0.874 -2.230 1.00 86.75 94 LEU A N 1
ATOM 791 C CA . LEU A 1 94 ? -8.464 1.953 -1.237 1.00 86.75 94 LEU A CA 1
ATOM 792 C C . LEU A 1 94 ? -9.706 2.839 -1.366 1.00 86.75 94 LEU A C 1
ATOM 794 O O . LEU A 1 94 ? -10.306 3.186 -0.354 1.00 86.75 94 LEU A O 1
ATOM 798 N N . ILE A 1 95 ? -10.134 3.166 -2.587 1.00 86.50 95 ILE A N 1
ATOM 799 C CA . ILE A 1 95 ? -11.354 3.954 -2.821 1.00 86.50 95 ILE A CA 1
ATOM 800 C C . ILE A 1 95 ? -12.582 3.205 -2.293 1.00 86.50 95 ILE A C 1
ATOM 802 O O . ILE A 1 95 ? -13.377 3.768 -1.541 1.00 86.50 95 ILE A O 1
ATOM 806 N N . VAL A 1 96 ? -12.716 1.919 -2.631 1.00 86.88 96 VAL A N 1
ATOM 807 C CA . VAL A 1 96 ? -13.815 1.074 -2.140 1.00 86.88 96 VAL A CA 1
ATOM 808 C C . VAL A 1 96 ? -13.788 0.983 -0.616 1.00 86.88 96 VAL A C 1
ATOM 810 O O . VAL A 1 96 ? -14.824 1.134 0.033 1.00 86.88 96 VAL A O 1
ATOM 813 N N . LYS A 1 97 ? -12.602 0.795 -0.030 1.00 85.19 97 LYS A N 1
ATOM 814 C CA . LYS A 1 97 ? -12.408 0.761 1.418 1.00 85.19 97 LYS A CA 1
ATOM 815 C C . LYS A 1 97 ? -12.860 2.070 2.062 1.00 85.19 97 LYS A C 1
ATOM 817 O O . LYS A 1 97 ? -13.632 2.010 3.011 1.00 85.19 97 LYS A O 1
ATOM 822 N N . VAL A 1 98 ? -12.436 3.225 1.551 1.00 83.31 98 VAL A N 1
ATOM 823 C CA . VAL A 1 98 ? -12.802 4.546 2.093 1.00 83.31 98 VAL A CA 1
ATOM 824 C C . VAL A 1 98 ? -14.311 4.788 2.027 1.00 83.31 98 VAL A C 1
ATOM 826 O O . VAL A 1 98 ? -14.873 5.317 2.979 1.00 83.31 98 VAL A O 1
ATOM 829 N N . ILE A 1 99 ? -14.980 4.371 0.948 1.00 82.25 99 ILE A N 1
ATOM 830 C CA . ILE A 1 99 ? -16.432 4.557 0.784 1.00 82.25 99 ILE A CA 1
ATOM 831 C C . ILE A 1 99 ? -17.236 3.639 1.718 1.00 82.25 99 ILE A C 1
ATOM 833 O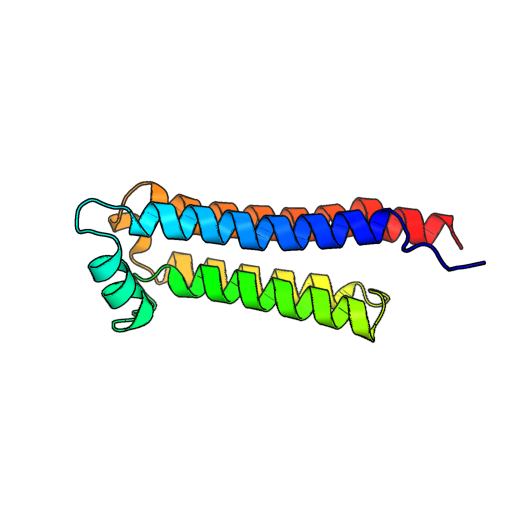 O . ILE A 1 99 ? -18.265 4.048 2.250 1.00 82.25 99 ILE A O 1
ATOM 837 N N . LEU A 1 100 ? -16.797 2.390 1.906 1.00 78.06 100 LEU A N 1
ATOM 838 C CA . LEU A 1 100 ? -17.544 1.387 2.678 1.00 78.06 100 LEU A CA 1
ATOM 839 C C . LEU A 1 100 ? -17.216 1.373 4.175 1.00 78.06 100 LEU A C 1
ATOM 841 O O . LEU A 1 100 ? -17.990 0.820 4.964 1.00 78.06 100 LEU A O 1
ATOM 845 N N . SER A 1 101 ? -16.064 1.916 4.561 1.00 74.62 101 SER A N 1
ATOM 846 C CA . SER A 1 101 ? -15.572 1.858 5.933 1.00 74.62 101 SER A CA 1
ATOM 847 C C . SER A 1 101 ? -16.033 3.051 6.751 1.00 74.62 101 SER A C 1
ATOM 849 O O . SER A 1 101 ? -15.896 4.199 6.339 1.00 74.62 101 SER A O 1
ATOM 851 N N . GLU A 1 102 ? -16.423 2.798 7.997 1.00 71.25 102 GLU A N 1
ATOM 852 C CA . GLU A 1 102 ? -16.622 3.841 9.012 1.00 71.25 102 GLU A CA 1
ATOM 853 C C . GLU A 1 102 ? -15.268 4.304 9.591 1.00 71.25 102 GLU A C 1
ATOM 855 O O . GLU A 1 102 ? -15.142 4.668 10.751 1.00 71.25 102 GLU A O 1
ATOM 860 N N . LEU A 1 103 ? -14.208 4.291 8.777 1.00 66.19 103 LEU A N 1
ATOM 861 C CA . LEU A 1 103 ? -12.853 4.680 9.178 1.00 66.19 103 LEU A CA 1
ATOM 862 C C . LEU A 1 103 ? -12.800 6.141 9.662 1.00 66.19 103 LEU A C 1
ATOM 864 O O . LEU A 1 103 ? -11.988 6.486 10.518 1.00 66.19 103 LEU A O 1
ATOM 868 N N . LEU A 1 104 ? -13.713 6.979 9.157 1.00 61.72 104 LEU A N 1
ATOM 869 C CA . LEU A 1 104 ? -13.852 8.388 9.530 1.00 61.72 104 LEU A CA 1
ATOM 870 C C . LEU A 1 104 ? -14.312 8.601 10.980 1.00 61.72 104 LEU A C 1
ATOM 872 O O . LEU A 1 104 ? -14.011 9.646 11.552 1.00 61.72 104 LEU A O 1
ATOM 876 N N . THR A 1 105 ? -15.007 7.641 11.599 1.00 65.06 105 THR A N 1
ATOM 877 C CA . THR A 1 105 ? -15.474 7.783 12.990 1.00 65.06 105 THR A CA 1
ATOM 878 C C . THR A 1 105 ? -14.415 7.386 14.021 1.00 65.06 105 THR A C 1
ATOM 880 O O . THR A 1 105 ? -14.592 7.675 15.203 1.00 65.06 105 THR A O 1
ATOM 883 N N . LYS A 1 106 ? -13.286 6.794 13.598 1.00 66.06 106 LYS A N 1
ATOM 884 C CA . LYS A 1 106 ? -12.184 6.370 14.484 1.00 66.06 106 LYS A CA 1
ATOM 885 C C . LYS A 1 106 ? -11.151 7.459 14.809 1.00 66.06 106 LYS A C 1
ATOM 887 O O . LYS A 1 106 ? -10.318 7.253 15.685 1.00 66.06 106 LYS A O 1
ATOM 892 N N . GLY A 1 107 ? -11.226 8.631 14.172 1.00 70.56 107 GLY A N 1
ATOM 893 C CA . GLY A 1 107 ? -10.352 9.777 14.454 1.00 70.56 107 GLY A CA 1
ATOM 894 C C . GLY A 1 107 ? -9.338 10.081 13.346 1.00 70.56 107 GLY A C 1
ATOM 895 O O . GLY A 1 107 ? -9.473 9.630 12.211 1.00 70.56 107 GLY A O 1
ATOM 896 N N . ALA A 1 108 ? -8.327 10.895 13.670 1.00 72.62 108 ALA A N 1
ATOM 897 C CA . ALA A 1 108 ? -7.451 11.521 12.675 1.00 72.62 108 ALA A CA 1
ATOM 898 C C . ALA A 1 108 ? -6.565 10.542 11.883 1.00 72.62 108 ALA A C 1
ATOM 900 O O . ALA A 1 108 ? -6.327 10.711 10.688 1.00 72.62 108 ALA A O 1
ATOM 901 N N . PHE A 1 109 ? -6.099 9.484 12.541 1.00 72.31 109 PHE A N 1
ATOM 902 C CA . PHE A 1 109 ? -5.279 8.457 11.904 1.00 72.31 109 PHE A CA 1
ATOM 903 C C . PHE A 1 109 ? -6.083 7.567 10.945 1.00 72.31 109 PHE A C 1
ATOM 905 O O . PHE A 1 109 ? -5.516 7.029 9.991 1.00 72.31 109 PHE A O 1
ATOM 912 N N . GLY A 1 110 ? -7.410 7.511 11.113 1.00 74.44 110 GLY A N 1
ATOM 913 C CA . GLY A 1 110 ? -8.287 6.704 10.275 1.00 74.44 110 GLY A CA 1
ATOM 914 C C . GLY A 1 110 ? -8.392 7.173 8.826 1.00 74.44 110 GLY A C 1
ATOM 915 O O . GLY A 1 110 ? -8.499 6.341 7.930 1.00 74.44 110 GLY A O 1
ATOM 916 N N . TYR A 1 111 ? -8.286 8.477 8.556 1.00 79.38 111 TYR A N 1
ATOM 917 C CA . TYR A 1 111 ? -8.170 8.984 7.181 1.00 79.38 111 TYR A CA 1
ATOM 918 C C . TYR A 1 111 ? -6.716 9.076 6.706 1.00 79.38 111 TYR A C 1
ATOM 920 O O . TYR A 1 111 ? -6.460 9.005 5.504 1.00 79.38 111 TYR A O 1
ATOM 928 N N . LEU A 1 112 ? -5.758 9.222 7.626 1.00 83.56 112 LEU A N 1
ATOM 929 C CA . LEU A 1 112 ? -4.352 9.398 7.275 1.00 83.56 112 LEU A CA 1
ATOM 930 C C . LEU A 1 112 ? -3.790 8.156 6.575 1.00 83.56 112 LEU A C 1
ATOM 932 O O . LEU A 1 112 ? -3.144 8.289 5.540 1.00 83.56 112 LEU A O 1
ATOM 936 N N . LEU A 1 113 ? -4.076 6.960 7.098 1.00 83.12 113 LEU 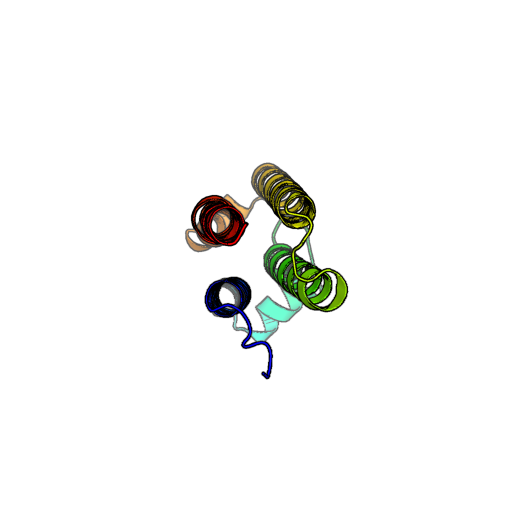A N 1
ATOM 937 C CA . LEU A 1 113 ? -3.594 5.688 6.545 1.00 83.12 113 LEU A CA 1
ATOM 938 C C . LEU A 1 113 ? -4.017 5.473 5.076 1.00 83.12 113 LEU A C 1
ATOM 940 O O . LEU A 1 113 ? -3.136 5.273 4.236 1.00 83.12 113 LEU A O 1
ATOM 944 N N . PRO A 1 114 ? -5.315 5.570 4.717 1.00 82.69 114 PRO A N 1
ATOM 945 C CA . PRO A 1 114 ? -5.749 5.450 3.326 1.00 82.69 114 PRO A CA 1
ATOM 946 C C . PRO A 1 114 ? -5.187 6.541 2.406 1.00 82.69 114 PRO A C 1
ATOM 948 O O . PRO A 1 114 ? -4.775 6.233 1.290 1.00 82.69 114 PRO A O 1
ATOM 951 N N . ILE A 1 115 ? -5.145 7.802 2.859 1.00 85.56 115 ILE A N 1
ATOM 952 C CA . ILE A 1 115 ? -4.644 8.926 2.049 1.00 85.56 115 ILE A CA 1
ATOM 953 C C . ILE A 1 115 ? -3.157 8.750 1.755 1.00 85.56 115 ILE A C 1
ATOM 955 O O . ILE A 1 115 ? -2.738 8.871 0.607 1.00 85.56 115 ILE A O 1
ATOM 959 N N . VAL A 1 116 ? -2.358 8.430 2.773 1.00 86.38 116 VAL A N 1
ATOM 960 C CA . VAL A 1 116 ? -0.925 8.177 2.610 1.00 86.38 116 VAL A CA 1
ATOM 961 C C . VAL A 1 116 ? -0.692 6.979 1.695 1.00 86.38 116 VAL A C 1
ATOM 963 O O . VAL A 1 116 ? 0.118 7.077 0.778 1.00 86.38 116 VAL A O 1
ATOM 966 N N . SER A 1 117 ? -1.417 5.875 1.896 1.00 85.00 117 SER A N 1
ATOM 967 C CA . SER A 1 117 ? -1.300 4.684 1.045 1.00 85.00 117 SER A CA 1
ATOM 968 C C . SER A 1 117 ? -1.604 5.001 -0.422 1.00 85.00 117 SER A C 1
ATOM 970 O O . SER A 1 117 ? -0.855 4.597 -1.313 1.00 85.00 117 SER A O 1
ATOM 972 N N . PHE A 1 118 ? -2.637 5.809 -0.672 1.00 86.44 118 PHE A N 1
ATOM 973 C CA . PHE A 1 118 ? -2.977 6.280 -2.010 1.00 86.44 118 PHE A CA 1
ATOM 974 C C . PHE A 1 118 ? -1.876 7.170 -2.599 1.00 86.44 118 PHE A C 1
ATOM 976 O O . PHE A 1 118 ? -1.396 6.904 -3.699 1.00 86.44 118 PHE A O 1
ATOM 983 N N . VAL A 1 119 ? -1.426 8.194 -1.868 1.00 87.75 119 VAL A N 1
ATOM 984 C CA . VAL A 1 119 ? -0.380 9.116 -2.338 1.00 87.75 119 VAL A CA 1
ATOM 985 C C . VAL A 1 119 ? 0.913 8.366 -2.645 1.00 87.75 119 VAL A C 1
ATOM 987 O O . VAL A 1 119 ? 1.511 8.609 -3.690 1.00 87.75 119 VAL A O 1
ATOM 990 N N . ILE A 1 120 ? 1.328 7.418 -1.800 1.00 84.62 120 ILE A N 1
ATOM 991 C CA . ILE A 1 120 ? 2.546 6.642 -2.046 1.00 84.62 120 ILE A CA 1
ATOM 992 C C . ILE A 1 120 ? 2.396 5.756 -3.287 1.00 84.62 120 ILE A C 1
ATOM 994 O O . ILE A 1 120 ? 3.319 5.710 -4.091 1.00 84.62 120 ILE A O 1
ATOM 998 N N . ALA A 1 121 ? 1.236 5.130 -3.525 1.00 84.19 121 ALA A N 1
ATOM 999 C CA . ALA A 1 121 ? 0.991 4.375 -4.763 1.00 84.19 121 ALA A CA 1
ATOM 1000 C C . ALA A 1 121 ? 1.125 5.215 -6.037 1.00 84.19 121 ALA A C 1
ATOM 1002 O O . ALA A 1 121 ? 1.699 4.776 -7.039 1.00 84.19 121 ALA A O 1
ATOM 1003 N N . TRP A 1 122 ? 0.644 6.453 -5.988 1.00 82.38 122 TRP A N 1
ATOM 1004 C CA . TRP A 1 122 ? 0.818 7.387 -7.092 1.00 82.38 122 TRP A CA 1
ATOM 1005 C C . TRP A 1 122 ? 2.259 7.882 -7.216 1.00 82.38 122 TRP A C 1
ATOM 1007 O O . TRP A 1 122 ? 2.751 7.995 -8.335 1.00 82.38 122 TRP A O 1
ATOM 1017 N N . LEU A 1 123 ? 2.967 8.099 -6.103 1.00 82.94 123 LEU A N 1
ATOM 1018 C CA . LEU A 1 123 ? 4.390 8.447 -6.118 1.00 82.94 123 LEU A CA 1
ATOM 1019 C C . LEU A 1 123 ? 5.263 7.317 -6.682 1.00 82.94 123 LEU A C 1
ATOM 1021 O O . LEU A 1 123 ? 6.179 7.612 -7.441 1.00 82.94 123 LEU A O 1
ATOM 1025 N N . GLU A 1 124 ? 4.970 6.048 -6.380 1.00 76.44 124 GLU A N 1
ATOM 1026 C CA . GLU A 1 124 ? 5.653 4.887 -6.978 1.00 76.44 124 GLU A CA 1
ATOM 1027 C C . GLU A 1 124 ? 5.521 4.883 -8.500 1.00 76.44 124 GLU A C 1
ATOM 1029 O O . GLU A 1 124 ? 6.499 4.692 -9.223 1.00 76.44 124 GLU A O 1
ATOM 1034 N N . THR A 1 125 ? 4.301 5.129 -8.978 1.00 78.69 125 THR A N 1
ATOM 1035 C CA . THR A 1 125 ? 3.982 5.150 -10.408 1.00 78.69 125 THR A CA 1
ATOM 1036 C C . THR A 1 125 ? 4.639 6.339 -11.092 1.00 78.69 125 THR A C 1
ATOM 1038 O O . THR A 1 125 ? 5.293 6.168 -12.115 1.00 78.69 125 THR A O 1
ATOM 1041 N N . TRP A 1 126 ? 4.529 7.530 -10.498 1.00 79.12 126 TRP A N 1
ATOM 1042 C CA . TRP A 1 126 ? 5.140 8.758 -11.002 1.00 79.12 126 TRP A CA 1
ATOM 1043 C C . TRP A 1 126 ? 6.667 8.658 -11.048 1.00 79.12 126 TRP A C 1
ATOM 1045 O O . TRP A 1 126 ? 7.279 8.997 -12.056 1.00 79.12 126 TRP A O 1
ATOM 1055 N N . PHE A 1 127 ? 7.298 8.142 -9.990 1.00 72.31 127 PHE A N 1
ATOM 1056 C CA . PHE A 1 127 ? 8.748 7.965 -9.948 1.00 72.31 127 PHE A CA 1
ATOM 1057 C C . PHE A 1 127 ? 9.230 7.023 -11.056 1.00 72.31 127 PHE A C 1
ATOM 1059 O O . PHE A 1 127 ? 10.255 7.277 -11.690 1.00 72.31 127 PHE A O 1
ATOM 1066 N N . LEU A 1 128 ? 8.487 5.947 -11.306 1.00 68.19 128 LEU A N 1
ATOM 1067 C CA . LEU A 1 128 ? 8.829 4.980 -12.337 1.00 68.19 128 LEU A CA 1
ATOM 1068 C C . LEU A 1 128 ? 8.624 5.552 -13.747 1.00 68.19 128 LEU A C 1
ATOM 1070 O O . LEU A 1 128 ? 9.501 5.405 -14.594 1.00 68.19 128 LEU A O 1
ATOM 1074 N N . ASP A 1 129 ? 7.522 6.262 -13.972 1.00 68.75 129 ASP A N 1
ATOM 1075 C CA . ASP A 1 129 ? 7.224 6.917 -15.248 1.00 68.75 129 ASP A CA 1
ATOM 1076 C C . ASP A 1 129 ? 8.276 7.986 -15.605 1.00 68.75 129 ASP A C 1
ATOM 1078 O O . ASP A 1 129 ? 8.811 7.995 -16.709 1.00 68.75 129 ASP A O 1
ATOM 1082 N N . PHE A 1 130 ? 8.668 8.830 -14.642 1.00 63.53 130 PHE A N 1
ATOM 1083 C CA . PHE A 1 130 ? 9.580 9.952 -14.891 1.00 63.53 130 PHE A CA 1
ATOM 1084 C C . PHE A 1 130 ? 11.072 9.623 -14.836 1.00 63.53 130 PHE A C 1
ATOM 1086 O O . PHE A 1 130 ? 11.841 10.344 -15.469 1.00 63.53 130 PHE A O 1
ATOM 1093 N N . LYS A 1 131 ? 11.513 8.612 -14.070 1.00 62.91 131 LYS A N 1
ATOM 1094 C CA . LYS A 1 131 ? 12.946 8.267 -13.958 1.00 62.91 131 LYS A CA 1
ATOM 1095 C C . LYS A 1 131 ? 13.341 6.962 -14.631 1.00 62.91 131 LYS A C 1
ATOM 1097 O O . LYS A 1 131 ? 14.475 6.863 -15.084 1.00 62.91 131 LYS A O 1
ATOM 1102 N N . VAL A 1 132 ? 12.474 5.948 -14.651 1.00 59.66 132 VAL A N 1
ATOM 1103 C CA . VAL A 1 132 ? 12.845 4.640 -15.219 1.00 59.66 132 VAL A CA 1
ATOM 1104 C C . VAL A 1 132 ? 12.664 4.654 -16.728 1.00 59.66 132 VAL A C 1
ATOM 1106 O O . VAL A 1 132 ? 13.597 4.293 -17.435 1.00 59.66 132 VAL A O 1
ATOM 1109 N N . LEU A 1 133 ? 11.516 5.120 -17.229 1.00 57.78 133 LEU A N 1
ATOM 1110 C CA . LEU A 1 133 ? 11.256 5.125 -18.673 1.00 57.78 133 LEU A CA 1
ATOM 1111 C C . LEU A 1 133 ? 12.134 6.120 -19.437 1.00 57.78 133 LEU A C 1
ATOM 1113 O O . LEU A 1 133 ? 12.581 5.805 -20.532 1.00 57.78 133 LEU A O 1
ATOM 1117 N N . THR A 1 134 ? 12.416 7.294 -18.869 1.00 54.56 134 THR A N 1
ATOM 1118 C CA . THR A 1 134 ? 13.313 8.279 -19.496 1.00 54.56 134 THR A CA 1
ATOM 1119 C C . THR A 1 134 ? 14.756 7.785 -19.566 1.00 54.56 134 THR A C 1
ATOM 1121 O O . THR A 1 134 ? 15.387 7.954 -20.601 1.00 54.56 134 THR A O 1
ATOM 1124 N N . GLN A 1 135 ? 15.268 7.115 -18.526 1.00 56.47 135 GLN A N 1
ATOM 1125 C CA . GLN A 1 135 ? 16.620 6.543 -18.568 1.00 56.47 135 GLN A CA 1
ATOM 1126 C C . GLN A 1 135 ? 16.716 5.276 -19.425 1.00 56.47 135 GLN A C 1
ATOM 1128 O O . GLN A 1 135 ? 17.748 5.066 -20.050 1.00 56.47 135 GLN A O 1
ATOM 1133 N N . GLU A 1 136 ? 15.673 4.440 -19.491 1.00 54.41 136 GLU A N 1
ATOM 1134 C CA . GLU A 1 136 ? 15.659 3.296 -20.417 1.00 54.41 136 GLU A CA 1
ATOM 1135 C C . GLU A 1 136 ? 15.511 3.747 -21.884 1.00 54.41 136 GLU A C 1
ATOM 1137 O O . GLU A 1 136 ? 16.062 3.089 -22.758 1.00 54.41 136 GLU A O 1
ATOM 1142 N N . ALA A 1 137 ? 14.857 4.886 -22.153 1.00 53.97 137 ALA A N 1
ATOM 1143 C CA . ALA A 1 137 ? 14.774 5.487 -23.489 1.00 53.97 137 ALA A CA 1
ATOM 1144 C C . ALA A 1 137 ? 16.045 6.248 -23.923 1.00 53.97 137 ALA A C 1
ATOM 1146 O O . ALA A 1 137 ? 16.243 6.444 -25.115 1.00 53.97 137 ALA A O 1
ATOM 1147 N N . GLU A 1 138 ? 16.891 6.693 -22.986 1.00 51.69 138 GLU A N 1
ATOM 1148 C CA . GLU A 1 138 ? 18.202 7.302 -23.286 1.00 51.69 138 GLU A CA 1
ATOM 1149 C C . GLU A 1 138 ? 19.327 6.262 -23.474 1.00 51.69 138 GLU A C 1
ATOM 1151 O O . GLU A 1 138 ? 20.371 6.587 -24.039 1.00 51.69 138 GLU A O 1
ATOM 1156 N N . GLU A 1 139 ? 19.147 5.030 -22.978 1.00 51.44 139 GLU A N 1
ATOM 1157 C CA . GLU A 1 139 ? 20.105 3.921 -23.142 1.00 51.44 139 GLU A CA 1
ATOM 1158 C C . GLU A 1 139 ? 19.884 3.089 -24.432 1.00 51.44 139 GLU A C 1
ATOM 1160 O O . GLU A 1 139 ? 20.725 2.234 -24.736 1.00 51.44 139 GLU A O 1
ATOM 1165 N N . GLU A 1 140 ? 18.805 3.342 -25.191 1.00 45.50 140 GLU A N 1
ATOM 1166 C CA . GLU A 1 140 ? 18.584 2.856 -26.575 1.00 45.50 140 GLU A CA 1
ATOM 1167 C C . GLU A 1 140 ? 19.088 3.857 -27.628 1.00 45.50 140 GLU A C 1
ATOM 1169 O O . GLU A 1 140 ? 19.722 3.388 -28.606 1.00 45.50 140 GLU A O 1
#

pLDDT: mean 77.09, std 11.52, range [40.38, 90.81]

Foldseek 3Di:
DPPDLPVLVVVLLVLLVVLLVVLVVLLQVLCPPDVHNVVSVCCQPVVNDLQAHCVVLSVLSVVLSVQVVVCCVPVVCPDLVSLVVSLVVSLVSLVVSVVRHPLVVSDDSSVVSSVSSNVSSVVSNVSCVPPVVVVVVVVD